Protein AF-A0A523MLH8-F1 (afdb_monomer)

Solvent-accessible surface area (backbone atoms only — not comparable to full-atom values): 5214 Å² total; per-residue (Å²): 136,86,83,55,70,68,58,50,55,52,50,52,51,52,34,51,54,48,25,54,55,50,38,73,71,40,58,71,85,55,25,74,40,54,75,44,35,50,68,46,97,87,65,36,37,36,40,34,17,70,36,67,68,56,34,51,51,53,58,74,42,28,72,82,70,69,42,93,43,68,43,71,43,58,53,79,76,74,76,71,78,75,76,82,79,88,128

Mean predicted aligned error: 8.19 Å

Radius of gyration: 16.22 Å; Cα contacts (8 Å, |Δi|>4): 94; chains: 1; bounding box: 49×31×40 Å

Structure (mmCIF, N/CA/C/O backbone):
data_AF-A0A523MLH8-F1
#
_entry.id   AF-A0A523MLH8-F1
#
loop_
_atom_site.group_PDB
_atom_site.id
_atom_site.type_symbol
_atom_site.label_atom_id
_atom_site.label_alt_id
_atom_site.label_comp_id
_atom_site.label_asym_id
_atom_site.label_entity_id
_atom_site.label_seq_id
_atom_site.pdbx_PDB_ins_code
_atom_site.Cartn_x
_atom_site.Cartn_y
_atom_site.Cartn_z
_atom_site.occupancy
_atom_site.B_iso_or_equiv
_atom_site.auth_seq_id
_atom_site.auth_comp_id
_atom_site.auth_asym_id
_atom_site.auth_atom_id
_atom_site.pdbx_PDB_model_num
ATOM 1 N N . MET A 1 1 ? -7.296 1.950 29.326 1.00 42.72 1 MET A N 1
ATOM 2 C CA . MET A 1 1 ? -8.024 1.437 28.150 1.00 42.72 1 MET A CA 1
ATOM 3 C C . MET A 1 1 ? -7.446 0.064 27.845 1.00 42.72 1 MET A C 1
ATOM 5 O O . MET A 1 1 ? -6.327 -0.024 27.362 1.00 42.72 1 MET A O 1
ATOM 9 N N . THR A 1 2 ? -8.107 -0.996 28.297 1.00 55.84 2 THR A N 1
ATOM 10 C CA . THR A 1 2 ? -7.657 -2.385 28.131 1.00 55.84 2 THR A CA 1
ATOM 11 C C . THR A 1 2 ? -8.055 -2.854 26.734 1.00 55.84 2 THR A C 1
ATOM 13 O O . THR A 1 2 ? -9.240 -3.013 26.463 1.00 55.84 2 THR A O 1
ATOM 16 N N . GLY A 1 3 ? -7.083 -3.004 25.831 1.00 60.47 3 GLY A N 1
ATOM 17 C CA . GLY A 1 3 ? -7.327 -3.549 24.493 1.00 60.47 3 GLY A CA 1
ATOM 18 C C . GLY A 1 3 ? -7.734 -5.022 24.571 1.00 60.47 3 GLY A C 1
ATOM 19 O O . GLY A 1 3 ? -7.133 -5.787 25.326 1.00 60.47 3 GLY A O 1
ATOM 20 N N . ASN A 1 4 ? -8.760 -5.416 23.816 1.00 76.81 4 ASN A N 1
ATOM 21 C CA . ASN A 1 4 ? -9.201 -6.803 23.714 1.00 76.81 4 ASN A CA 1
ATOM 22 C C . ASN A 1 4 ? -8.389 -7.527 22.628 1.00 76.81 4 ASN A C 1
ATOM 24 O O . ASN A 1 4 ? -8.214 -7.029 21.518 1.00 76.81 4 ASN A O 1
ATOM 28 N N . LEU A 1 5 ? -7.906 -8.730 22.936 1.00 75.56 5 LEU A N 1
ATOM 29 C CA . LEU A 1 5 ? -7.136 -9.553 22.003 1.00 75.56 5 LEU A CA 1
ATOM 30 C C . LEU A 1 5 ? -7.953 -9.959 20.759 1.00 75.56 5 LEU A C 1
ATOM 32 O O . LEU A 1 5 ? -7.392 -10.130 19.679 1.00 75.56 5 LEU A O 1
ATOM 36 N N . ALA A 1 6 ? -9.279 -10.072 20.886 1.00 73.75 6 ALA A N 1
ATOM 37 C CA . ALA A 1 6 ? -10.173 -10.330 19.755 1.00 73.75 6 ALA A CA 1
ATOM 38 C C . ALA A 1 6 ? -10.194 -9.165 18.746 1.00 73.75 6 ALA A C 1
ATOM 40 O O . ALA A 1 6 ? -10.248 -9.390 17.532 1.00 73.75 6 ALA A O 1
ATOM 41 N N . ASP A 1 7 ? -10.075 -7.928 19.235 1.00 83.00 7 ASP A N 1
ATOM 42 C CA . ASP A 1 7 ? -9.993 -6.738 18.385 1.00 83.00 7 ASP A CA 1
ATOM 43 C C . ASP A 1 7 ? -8.668 -6.737 17.609 1.00 83.00 7 ASP A C 1
ATOM 45 O O . ASP A 1 7 ? -8.635 -6.381 16.432 1.00 83.00 7 ASP A O 1
ATOM 49 N N . LEU A 1 8 ? -7.590 -7.242 18.225 1.00 84.38 8 LEU A N 1
ATOM 50 C CA . LEU A 1 8 ? -6.288 -7.393 17.574 1.00 84.38 8 LEU A CA 1
ATOM 51 C C . LEU A 1 8 ? -6.326 -8.413 16.426 1.00 84.38 8 LEU A C 1
ATOM 53 O O . LEU A 1 8 ? -5.779 -8.149 15.358 1.00 84.38 8 LEU A O 1
ATOM 57 N N . ALA A 1 9 ? -6.986 -9.560 16.617 1.00 87.25 9 ALA A N 1
ATOM 58 C CA . ALA A 1 9 ? -7.131 -10.568 15.563 1.00 87.25 9 ALA A CA 1
ATOM 59 C C . ALA A 1 9 ? -7.971 -10.049 14.383 1.00 87.25 9 ALA A C 1
ATOM 61 O O . ALA A 1 9 ? -7.639 -10.284 13.218 1.00 87.25 9 ALA A O 1
ATOM 62 N N . THR A 1 10 ? -9.041 -9.308 14.683 1.00 87.62 10 THR A N 1
ATOM 63 C CA . THR A 1 10 ? -9.890 -8.671 13.667 1.00 87.62 10 THR A CA 1
ATOM 64 C C . THR A 1 10 ? -9.100 -7.644 12.861 1.00 87.62 10 THR A C 1
ATOM 66 O O . THR A 1 10 ? -9.147 -7.648 11.629 1.00 87.62 10 THR A O 1
ATOM 69 N N . GLU A 1 11 ? -8.321 -6.805 13.542 1.00 86.12 11 GLU A N 1
ATOM 70 C CA . GLU A 1 11 ? -7.492 -5.793 12.896 1.00 86.12 11 GLU A CA 1
ATOM 71 C C . GLU A 1 11 ? -6.365 -6.414 12.058 1.00 86.12 11 GLU A C 1
ATOM 73 O O . GLU A 1 11 ? -6.134 -5.989 10.925 1.00 86.12 11 GLU A O 1
ATOM 78 N N . ALA A 1 12 ? -5.714 -7.474 12.546 1.00 88.25 12 ALA A N 1
ATOM 79 C CA . ALA A 1 12 ? -4.716 -8.212 11.773 1.00 88.25 12 ALA A CA 1
ATOM 80 C C . ALA A 1 12 ? -5.308 -8.742 10.457 1.00 88.25 12 ALA A C 1
ATOM 82 O O . ALA A 1 12 ? -4.751 -8.516 9.382 1.00 88.25 12 ALA A O 1
ATOM 83 N N . ARG A 1 13 ? -6.500 -9.348 10.519 1.00 90.50 13 ARG A N 1
ATOM 84 C CA . ARG A 1 13 ? -7.183 -9.872 9.331 1.00 90.50 13 ARG A CA 1
ATOM 85 C C . ARG A 1 13 ? -7.603 -8.774 8.355 1.00 90.50 13 ARG A C 1
ATOM 87 O O . ARG A 1 13 ? -7.534 -8.968 7.138 1.00 90.50 13 ARG A O 1
ATOM 94 N N .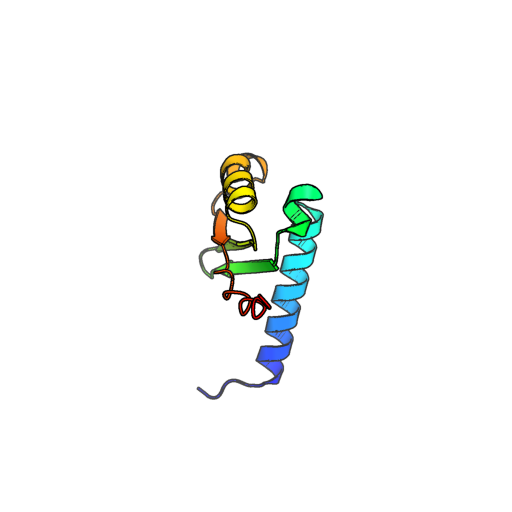 ARG A 1 14 ? -8.025 -7.614 8.867 1.00 90.12 14 ARG A N 1
ATOM 95 C CA . ARG A 1 14 ? -8.333 -6.434 8.047 1.00 90.12 14 ARG A CA 1
ATOM 96 C C . ARG A 1 14 ? -7.098 -5.971 7.267 1.00 90.12 14 ARG A C 1
ATOM 98 O O . ARG A 1 14 ? -7.213 -5.716 6.068 1.00 90.12 14 ARG A O 1
ATOM 105 N N . ARG A 1 15 ? -5.929 -5.916 7.913 1.00 91.19 15 ARG A N 1
ATOM 106 C CA . ARG A 1 15 ? -4.655 -5.526 7.280 1.00 91.19 15 ARG A CA 1
ATOM 107 C C . ARG A 1 15 ? -4.161 -6.542 6.256 1.00 91.19 15 ARG A C 1
ATOM 109 O O . ARG A 1 15 ? -3.742 -6.147 5.170 1.00 91.19 15 ARG A O 1
ATOM 116 N N . GLU A 1 16 ? -4.261 -7.836 6.552 1.00 92.69 16 GLU A N 1
ATOM 117 C CA . GLU A 1 16 ? -3.957 -8.896 5.578 1.00 92.69 16 GLU A CA 1
ATOM 118 C C . GLU A 1 16 ? -4.849 -8.777 4.340 1.00 92.69 16 GLU A C 1
ATOM 120 O O . GLU A 1 16 ? -4.359 -8.733 3.214 1.00 92.69 16 GLU A O 1
ATOM 125 N N . SER A 1 17 ? -6.160 -8.621 4.546 1.00 94.19 17 SER A N 1
ATOM 126 C CA . SER A 1 17 ? -7.124 -8.482 3.449 1.00 94.19 17 SER A CA 1
ATOM 127 C C . SER A 1 17 ? -6.846 -7.243 2.592 1.00 94.19 17 SER A C 1
ATOM 129 O O . SER A 1 17 ? -6.983 -7.286 1.370 1.00 94.19 17 SER A O 1
ATOM 131 N N . LEU A 1 18 ? -6.451 -6.128 3.213 1.00 93.69 18 LEU A N 1
ATOM 132 C CA . LEU A 1 18 ? -6.036 -4.920 2.499 1.00 93.69 18 LEU A CA 1
ATOM 133 C C . LEU A 1 18 ? -4.760 -5.158 1.682 1.00 93.69 18 LEU A C 1
ATOM 135 O O . LEU A 1 18 ? -4.699 -4.772 0.515 1.00 93.69 18 LEU A O 1
ATOM 139 N N . THR A 1 19 ? -3.771 -5.817 2.284 1.00 96.06 19 THR A N 1
ATOM 140 C CA . THR A 1 19 ? -2.495 -6.141 1.638 1.00 96.06 19 THR A CA 1
ATOM 141 C C . THR A 1 19 ? -2.714 -6.995 0.393 1.00 96.06 19 THR A C 1
ATOM 143 O O . THR A 1 19 ? -2.219 -6.640 -0.673 1.00 96.06 19 THR A O 1
ATOM 146 N N . GLU A 1 20 ? -3.524 -8.051 0.481 1.00 96.12 20 GLU A N 1
ATOM 147 C CA . GLU A 1 20 ? -3.815 -8.925 -0.662 1.00 96.12 20 GLU A CA 1
ATOM 148 C C . GLU A 1 20 ? -4.597 -8.216 -1.772 1.00 96.12 20 GLU A C 1
ATOM 150 O O . GLU A 1 20 ? -4.309 -8.392 -2.957 1.00 96.12 20 GLU A O 1
ATOM 155 N N . ARG A 1 21 ? -5.535 -7.331 -1.414 1.00 94.56 21 ARG A N 1
ATOM 156 C CA . ARG A 1 21 ? -6.238 -6.504 -2.405 1.00 94.56 21 ARG A CA 1
ATOM 157 C C . ARG A 1 21 ? -5.280 -5.596 -3.165 1.00 94.56 21 ARG A C 1
ATOM 159 O O . ARG A 1 21 ? -5.393 -5.492 -4.379 1.00 94.56 21 ARG A O 1
ATOM 166 N N . ILE A 1 22 ? -4.341 -4.953 -2.474 1.00 93.19 22 ILE A N 1
ATOM 167 C CA . ILE A 1 22 ? -3.352 -4.081 -3.122 1.00 93.19 22 ILE A CA 1
ATOM 168 C C . ILE A 1 22 ? -2.366 -4.905 -3.949 1.00 93.19 22 ILE A C 1
ATOM 170 O O . ILE A 1 22 ? -2.040 -4.506 -5.064 1.00 93.19 22 ILE A O 1
ATOM 174 N N . ARG A 1 23 ? -1.956 -6.082 -3.463 1.00 94.50 23 ARG A N 1
ATOM 175 C CA . ARG A 1 23 ? -1.124 -7.029 -4.218 1.00 94.50 23 ARG A CA 1
ATOM 176 C C . ARG A 1 23 ? -1.761 -7.381 -5.569 1.00 94.50 23 ARG A C 1
ATOM 178 O O . ARG A 1 23 ? -1.053 -7.415 -6.565 1.00 94.50 23 ARG A O 1
ATOM 185 N N . GLY A 1 24 ? -3.083 -7.566 -5.614 1.00 93.50 24 GLY A N 1
ATOM 186 C CA . GLY A 1 24 ? -3.829 -7.823 -6.854 1.00 93.50 24 GLY A CA 1
ATOM 187 C C . GLY A 1 24 ? -4.002 -6.617 -7.790 1.00 93.50 24 GLY A C 1
ATOM 188 O O . GLY A 1 24 ? -4.374 -6.805 -8.945 1.00 93.50 24 GLY A O 1
ATOM 189 N N . LEU A 1 25 ? -3.753 -5.393 -7.314 1.00 90.94 25 LEU A N 1
ATOM 190 C CA . LEU A 1 25 ? -3.825 -4.163 -8.116 1.00 90.94 25 LEU A CA 1
ATOM 191 C C . LEU A 1 25 ? -2.458 -3.726 -8.649 1.00 90.94 25 LEU A C 1
ATOM 193 O O . LEU A 1 25 ? -2.382 -3.021 -9.655 1.00 90.94 25 LEU A O 1
ATOM 197 N N . LEU A 1 26 ? -1.382 -4.114 -7.966 1.00 90.69 26 LEU A N 1
ATOM 198 C CA . LEU A 1 26 ? -0.026 -3.826 -8.401 1.00 90.69 26 LEU A CA 1
ATOM 199 C C . LEU A 1 26 ? 0.390 -4.763 -9.547 1.00 90.69 26 LEU A C 1
ATOM 201 O O . LEU A 1 26 ? -0.027 -5.921 -9.597 1.00 90.69 26 LEU A O 1
ATOM 205 N N . PRO A 1 27 ? 1.270 -4.303 -10.452 1.00 91.44 27 PRO A N 1
ATOM 206 C CA . PRO A 1 27 ? 1.972 -5.198 -11.363 1.00 91.44 27 PRO A CA 1
ATOM 207 C C . PRO A 1 27 ? 2.694 -6.297 -10.588 1.00 91.44 27 PRO A C 1
ATOM 209 O O . PRO A 1 27 ? 3.248 -6.039 -9.519 1.00 91.44 27 PRO A O 1
ATOM 212 N N . ILE A 1 28 ? 2.752 -7.500 -11.161 1.00 92.44 28 ILE A N 1
ATOM 213 C CA . ILE A 1 28 ? 3.289 -8.689 -10.486 1.00 92.44 28 ILE A CA 1
ATOM 214 C C . ILE A 1 28 ? 4.706 -8.480 -9.927 1.00 92.44 28 ILE A C 1
ATOM 216 O O . ILE A 1 28 ? 4.980 -8.863 -8.789 1.00 92.44 28 ILE A O 1
ATOM 220 N N . ASP A 1 29 ? 5.564 -7.786 -10.679 1.00 93.38 29 ASP A N 1
ATOM 221 C CA . ASP A 1 29 ? 6.942 -7.508 -10.272 1.00 93.38 29 ASP A CA 1
ATOM 222 C C . ASP A 1 29 ? 7.030 -6.535 -9.089 1.00 93.38 29 ASP A C 1
ATOM 224 O O . ASP A 1 29 ? 7.984 -6.579 -8.329 1.00 93.38 29 ASP A O 1
ATOM 228 N N . GLU A 1 30 ? 6.055 -5.642 -8.911 1.00 93.50 30 GLU A N 1
ATOM 229 C CA . GLU A 1 30 ? 6.000 -4.724 -7.765 1.00 93.50 30 GLU A CA 1
ATOM 230 C C . GLU A 1 30 ? 5.319 -5.404 -6.569 1.00 93.50 30 GLU A C 1
ATOM 232 O O . GLU A 1 30 ? 5.751 -5.261 -5.425 1.00 93.50 30 GLU A O 1
ATOM 237 N N . ALA A 1 31 ? 4.280 -6.194 -6.846 1.00 94.88 31 ALA A N 1
ATOM 238 C CA . ALA A 1 31 ? 3.467 -6.899 -5.869 1.00 94.88 31 ALA A CA 1
ATOM 239 C C . ALA A 1 31 ? 4.280 -7.879 -5.012 1.00 94.88 31 ALA A C 1
ATOM 241 O O . ALA A 1 31 ? 4.021 -7.997 -3.816 1.00 94.88 31 ALA A O 1
ATOM 242 N N . VAL A 1 32 ? 5.276 -8.565 -5.584 1.00 95.88 32 VAL A N 1
ATOM 243 C CA . VAL A 1 32 ? 6.139 -9.501 -4.833 1.00 95.88 32 VAL A CA 1
ATOM 244 C C . VAL A 1 32 ? 6.945 -8.806 -3.730 1.00 95.88 32 VAL A C 1
ATOM 246 O O . VAL A 1 32 ? 7.226 -9.419 -2.705 1.00 95.88 32 VAL A O 1
ATOM 249 N N . HIS A 1 33 ? 7.231 -7.513 -3.892 1.00 95.88 33 HIS A N 1
ATOM 250 C CA . HIS A 1 33 ? 7.989 -6.711 -2.933 1.00 95.88 33 HIS A CA 1
ATOM 251 C C . HIS A 1 33 ? 7.111 -6.005 -1.892 1.00 95.88 33 HIS A C 1
ATOM 253 O O . HIS A 1 33 ? 7.637 -5.352 -0.988 1.00 95.88 33 HIS A O 1
ATOM 259 N N . LEU A 1 34 ? 5.780 -6.124 -1.997 1.00 96.25 34 LEU A N 1
ATOM 260 C CA . LEU A 1 34 ? 4.843 -5.625 -0.995 1.00 96.25 34 LEU A CA 1
ATOM 261 C C . LEU A 1 34 ? 4.803 -6.578 0.205 1.00 96.25 34 LEU A C 1
ATOM 263 O O . LEU A 1 34 ? 4.366 -7.729 0.101 1.00 96.25 34 LEU A O 1
ATOM 267 N N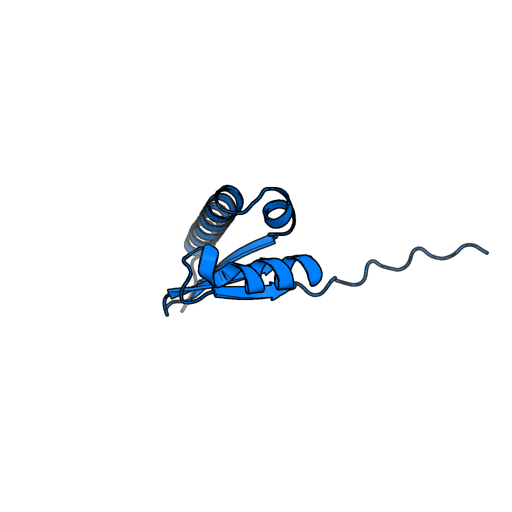 . VAL A 1 35 ? 5.207 -6.062 1.362 1.00 96.00 35 VAL A N 1
ATOM 268 C CA . VAL A 1 35 ? 5.190 -6.793 2.634 1.00 96.00 35 VAL A CA 1
ATOM 269 C C . VAL A 1 35 ? 3.866 -6.597 3.354 1.00 96.00 35 VAL A C 1
ATOM 271 O O . VAL A 1 35 ? 3.282 -7.553 3.854 1.00 96.00 35 VAL A O 1
ATOM 274 N N . ALA A 1 36 ? 3.388 -5.357 3.408 1.00 95.38 36 ALA A N 1
ATOM 275 C CA . ALA A 1 36 ? 2.130 -5.022 4.052 1.00 95.38 36 ALA A CA 1
ATOM 276 C C . ALA A 1 36 ? 1.582 -3.709 3.508 1.00 95.38 36 ALA A C 1
ATOM 278 O O . ALA A 1 36 ? 2.329 -2.851 3.028 1.00 95.38 36 ALA A O 1
ATOM 279 N N . ALA A 1 37 ? 0.280 -3.533 3.663 1.00 9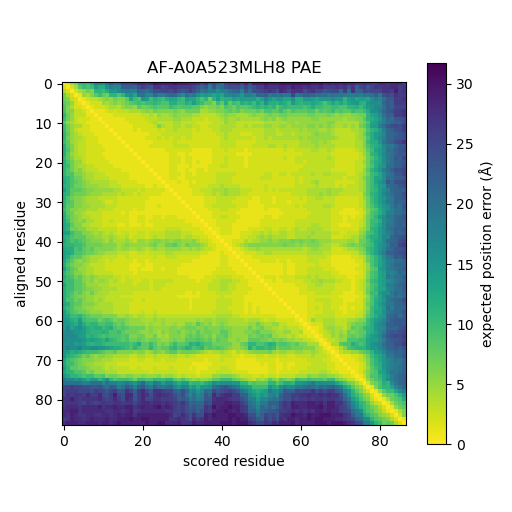4.94 37 ALA A N 1
ATOM 280 C CA . ALA A 1 37 ? -0.386 -2.272 3.432 1.00 94.94 37 ALA A CA 1
ATOM 281 C C . ALA A 1 37 ? -1.248 -1.874 4.628 1.00 94.94 37 ALA A C 1
ATOM 283 O O . ALA A 1 37 ? -1.814 -2.720 5.322 1.00 94.94 37 ALA A O 1
ATOM 284 N N . ASP A 1 38 ? -1.358 -0.570 4.839 1.00 93.56 38 ASP A N 1
ATOM 285 C CA . ASP A 1 38 ? -2.204 0.023 5.865 1.00 93.56 38 ASP A CA 1
ATOM 286 C C . ASP A 1 38 ? -2.841 1.318 5.347 1.00 93.56 38 ASP A C 1
ATOM 288 O O . ASP A 1 38 ? -2.427 1.874 4.329 1.00 93.56 38 ASP A O 1
ATOM 292 N N . SER A 1 39 ? -3.846 1.812 6.056 1.00 90.62 39 SER A N 1
ATOM 293 C CA . SER A 1 39 ? -4.498 3.092 5.803 1.00 90.62 39 SER A CA 1
ATOM 294 C C . SER A 1 39 ? -4.512 3.912 7.085 1.00 90.62 39 SER A C 1
ATOM 296 O O . SER A 1 39 ? -4.998 3.433 8.110 1.00 90.62 39 SER A O 1
ATOM 298 N N . THR A 1 40 ? -4.046 5.155 7.036 1.00 88.19 40 THR A N 1
ATOM 299 C CA . THR A 1 40 ? -4.191 6.072 8.173 1.00 88.19 40 THR A CA 1
ATOM 300 C C . THR A 1 40 ? -5.636 6.560 8.296 1.00 88.19 40 THR A C 1
ATOM 302 O O . THR A 1 40 ? -6.397 6.539 7.327 1.00 88.19 40 THR A O 1
ATOM 305 N N . GLU A 1 41 ? -6.011 7.078 9.468 1.00 86.19 41 GLU A N 1
ATOM 306 C CA . GLU A 1 41 ? -7.328 7.705 9.681 1.00 86.19 41 GLU A CA 1
ATOM 307 C C . GLU A 1 41 ? -7.585 8.891 8.733 1.00 86.19 41 GLU A C 1
ATOM 309 O O . GLU A 1 41 ? -8.724 9.170 8.373 1.00 86.19 41 GLU A O 1
ATOM 314 N N . ALA A 1 42 ? -6.523 9.556 8.260 1.00 85.88 42 ALA A N 1
ATOM 315 C CA . ALA A 1 42 ? -6.597 10.650 7.290 1.00 85.88 42 ALA A CA 1
ATOM 316 C C . ALA A 1 42 ? -6.782 10.179 5.829 1.00 85.88 42 ALA A C 1
ATOM 318 O O . ALA A 1 42 ? -6.745 11.002 4.903 1.00 85.88 42 ALA A O 1
ATOM 319 N N . GLY A 1 43 ? -6.936 8.868 5.610 1.00 85.88 43 GLY A N 1
ATOM 320 C CA . GLY A 1 43 ? -7.094 8.258 4.291 1.00 85.88 43 GLY A CA 1
ATOM 321 C C . GLY A 1 43 ? -5.798 8.163 3.482 1.00 85.88 43 GLY A C 1
ATOM 322 O O . GLY A 1 43 ? -5.859 8.015 2.265 1.00 85.88 43 GLY A O 1
ATOM 323 N N . GLU A 1 44 ? -4.627 8.275 4.121 1.00 90.50 44 GLU A N 1
ATOM 324 C CA . GLU A 1 44 ? -3.340 8.014 3.459 1.00 90.50 44 GLU A CA 1
ATOM 325 C C . GLU A 1 44 ? -3.111 6.503 3.374 1.00 90.50 44 GLU A C 1
ATOM 327 O O . GLU A 1 44 ? -3.132 5.817 4.398 1.00 90.50 44 GLU A O 1
ATOM 332 N N . LEU A 1 45 ? -2.869 5.991 2.167 1.00 92.12 45 LEU A N 1
ATOM 333 C CA . LEU A 1 45 ? -2.477 4.603 1.960 1.00 92.12 45 LEU A CA 1
ATOM 334 C C . LEU A 1 45 ? -0.973 4.465 2.190 1.00 92.12 45 LEU A C 1
ATOM 336 O O . LEU A 1 45 ? -0.172 5.158 1.562 1.00 92.12 45 LEU A O 1
ATOM 340 N N . VAL A 1 46 ? -0.585 3.550 3.072 1.00 94.06 46 VAL A N 1
ATOM 341 C CA . VAL A 1 46 ? 0.809 3.272 3.407 1.00 94.06 46 VAL A CA 1
ATOM 342 C C . VAL A 1 46 ? 1.187 1.893 2.887 1.00 94.06 46 VAL A C 1
ATOM 344 O O . VAL A 1 46 ? 0.614 0.896 3.312 1.00 94.06 46 VAL A O 1
ATOM 347 N N . LEU A 1 47 ? 2.181 1.825 2.003 1.00 95.31 47 LEU A N 1
ATOM 348 C CA . LEU A 1 47 ? 2.739 0.567 1.502 1.00 95.31 47 LEU A CA 1
ATOM 349 C C . LEU A 1 47 ? 4.110 0.323 2.119 1.00 95.31 47 LEU A C 1
ATOM 351 O O . LEU A 1 47 ? 4.980 1.196 2.070 1.00 95.31 47 LEU A O 1
ATOM 355 N N . MET A 1 48 ? 4.309 -0.859 2.691 1.00 96.50 48 MET A N 1
ATOM 356 C CA . MET A 1 48 ? 5.599 -1.310 3.204 1.00 96.50 48 MET A CA 1
ATOM 357 C C . MET A 1 48 ? 6.235 -2.278 2.214 1.00 96.50 48 MET A C 1
ATOM 359 O O . MET A 1 48 ? 5.675 -3.332 1.923 1.00 96.50 48 MET A O 1
ATOM 363 N N . MET A 1 49 ? 7.411 -1.904 1.721 1.00 96.06 49 MET A N 1
ATOM 364 C CA . MET A 1 49 ? 8.187 -2.650 0.736 1.00 96.06 49 MET A CA 1
ATOM 365 C C . MET A 1 49 ? 9.442 -3.247 1.377 1.00 96.06 49 MET A C 1
ATOM 367 O O . MET A 1 49 ? 10.007 -2.653 2.296 1.00 96.06 49 MET A O 1
ATOM 371 N N . ASP A 1 50 ? 9.925 -4.374 0.866 1.00 95.00 50 ASP A N 1
ATOM 372 C CA . ASP A 1 50 ? 11.199 -4.981 1.293 1.00 95.00 50 ASP A CA 1
ATOM 373 C C . ASP A 1 50 ? 12.434 -4.402 0.567 1.00 95.00 50 ASP A C 1
ATOM 375 O O . ASP A 1 50 ? 13.573 -4.568 1.007 1.00 95.00 50 ASP A O 1
ATOM 379 N N . SER A 1 51 ? 12.208 -3.682 -0.535 1.00 93.94 51 SER A N 1
ATOM 380 C CA . SER A 1 51 ? 13.244 -3.161 -1.421 1.00 93.94 51 SER A CA 1
ATOM 381 C C . SER A 1 51 ? 13.078 -1.668 -1.672 1.00 93.94 51 SER A C 1
ATOM 383 O O . SER A 1 51 ? 12.007 -1.176 -2.041 1.00 93.94 51 SER A O 1
ATOM 385 N N . SER A 1 52 ? 14.179 -0.933 -1.525 1.00 93.06 52 SER A N 1
ATOM 386 C CA . SER A 1 52 ? 14.239 0.501 -1.810 1.00 93.06 52 SER A CA 1
ATOM 387 C C . SER A 1 52 ? 14.015 0.820 -3.286 1.00 93.06 52 SER A C 1
ATOM 389 O O . SER A 1 52 ? 13.359 1.816 -3.594 1.00 93.06 52 SER A O 1
ATOM 391 N N . VAL A 1 53 ? 14.496 -0.041 -4.187 1.00 94.12 53 VAL A N 1
ATOM 392 C CA . VAL A 1 53 ? 14.328 0.103 -5.640 1.00 94.12 53 VAL A CA 1
ATOM 393 C C . VAL A 1 53 ? 12.850 0.000 -6.011 1.00 94.12 53 VAL A C 1
ATOM 395 O O . VAL A 1 53 ? 12.309 0.888 -6.671 1.00 94.12 53 VAL A O 1
ATOM 398 N N . TRP A 1 54 ? 12.164 -1.030 -5.517 1.00 95.00 54 TRP A N 1
ATOM 399 C CA . TRP A 1 54 ? 10.739 -1.222 -5.791 1.00 95.00 54 TRP A CA 1
ATOM 400 C C . TRP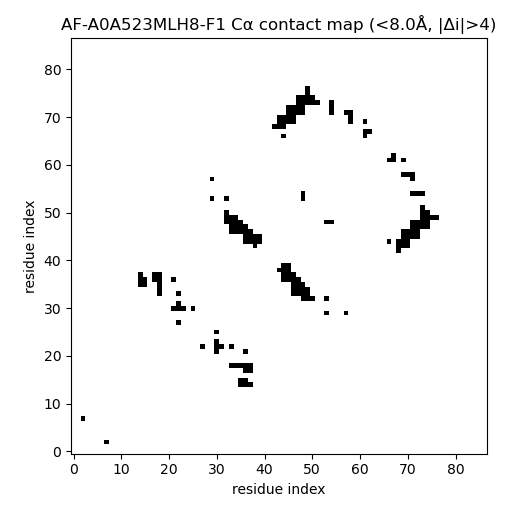 A 1 54 ? 9.871 -0.175 -5.103 1.00 95.00 54 TRP A C 1
ATOM 402 O O . TRP A 1 54 ? 8.925 0.327 -5.703 1.00 95.00 54 TRP A O 1
ATOM 412 N N . ALA A 1 55 ? 10.253 0.269 -3.905 1.00 95.00 55 ALA A N 1
ATOM 413 C CA . ALA A 1 55 ? 9.600 1.400 -3.264 1.00 95.00 55 ALA A CA 1
ATOM 414 C C . ALA A 1 55 ? 9.710 2.694 -4.082 1.00 95.00 55 ALA A C 1
ATOM 416 O O . ALA A 1 55 ? 8.750 3.456 -4.152 1.00 95.0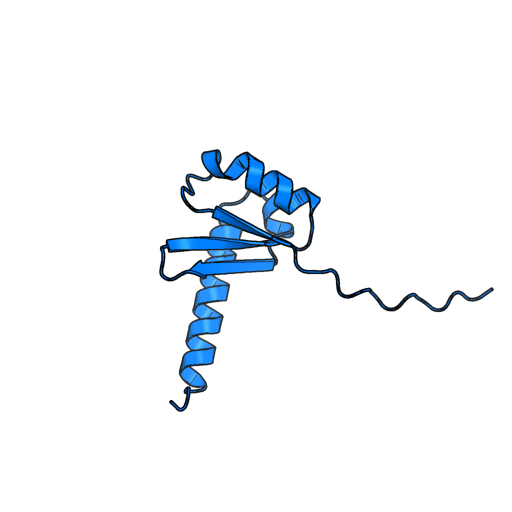0 55 ALA A O 1
ATOM 417 N N . ALA A 1 56 ? 10.867 2.978 -4.686 1.00 93.62 56 ALA A N 1
ATOM 418 C CA . ALA A 1 56 ? 11.031 4.142 -5.556 1.00 93.62 56 ALA A CA 1
ATOM 419 C C . ALA A 1 56 ? 10.157 4.031 -6.813 1.00 93.62 56 ALA A C 1
ATOM 421 O O . ALA A 1 56 ? 9.489 4.998 -7.175 1.00 93.62 56 ALA A O 1
ATOM 422 N N . ARG A 1 57 ? 10.095 2.841 -7.420 1.00 93.19 57 ARG A N 1
ATOM 423 C CA . ARG A 1 57 ? 9.255 2.575 -8.593 1.00 93.19 57 ARG A CA 1
ATOM 424 C C . ARG A 1 57 ? 7.768 2.791 -8.302 1.00 93.19 57 ARG A C 1
ATOM 426 O O . ARG A 1 57 ? 7.110 3.517 -9.038 1.00 93.19 57 ARG A O 1
ATOM 433 N N . VAL A 1 58 ? 7.265 2.249 -7.194 1.00 92.31 58 VAL A N 1
ATOM 434 C CA . VAL A 1 58 ? 5.865 2.439 -6.778 1.00 92.31 58 VAL A CA 1
ATOM 435 C C . VAL A 1 58 ? 5.565 3.915 -6.483 1.00 92.31 58 VAL A C 1
ATOM 437 O O . VAL A 1 58 ? 4.505 4.403 -6.859 1.00 92.31 58 VAL A O 1
ATOM 440 N N . ARG A 1 59 ? 6.501 4.667 -5.874 1.00 91.81 59 ARG A N 1
ATOM 441 C CA . ARG A 1 59 ? 6.337 6.124 -5.671 1.00 91.81 59 ARG A CA 1
ATOM 442 C C . ARG A 1 59 ? 6.225 6.884 -6.987 1.00 91.81 59 ARG A C 1
ATOM 444 O O . ARG A 1 59 ? 5.381 7.762 -7.093 1.00 91.81 59 ARG A O 1
ATOM 451 N N . TYR A 1 60 ? 7.061 6.552 -7.969 1.00 88.44 60 TYR A N 1
ATOM 452 C CA . TYR A 1 60 ? 7.021 7.197 -9.283 1.00 88.44 60 TYR A CA 1
ATOM 453 C C . TYR A 1 60 ? 5.673 6.979 -9.982 1.00 88.44 60 TYR A C 1
ATOM 455 O O . TYR A 1 60 ? 5.156 7.876 -10.633 1.00 88.44 60 TYR A O 1
ATOM 463 N N . ARG A 1 61 ? 5.069 5.806 -9.780 1.00 85.44 61 ARG A N 1
ATOM 464 C CA . ARG A 1 61 ? 3.787 5.422 -10.381 1.00 85.44 61 ARG A CA 1
ATOM 465 C C . ARG A 1 61 ? 2.571 5.745 -9.514 1.00 85.44 61 ARG A C 1
ATOM 467 O O . ARG A 1 61 ? 1.462 5.342 -9.850 1.00 85.44 61 ARG A O 1
ATOM 474 N N . ALA A 1 62 ? 2.752 6.461 -8.405 1.00 83.19 62 ALA A N 1
ATOM 475 C CA . ALA A 1 62 ? 1.672 6.767 -7.467 1.00 83.19 62 ALA A CA 1
ATOM 476 C C . ALA A 1 62 ? 0.475 7.454 -8.149 1.00 83.19 62 ALA A C 1
ATOM 478 O O . ALA A 1 62 ? -0.675 7.140 -7.840 1.00 83.19 62 ALA A O 1
ATOM 479 N N . GLU A 1 63 ? 0.755 8.344 -9.106 1.00 76.56 63 GLU A N 1
ATOM 480 C CA . GLU A 1 63 ? -0.265 9.053 -9.886 1.00 76.56 63 GLU A CA 1
ATOM 481 C C . GLU A 1 63 ? -1.059 8.104 -10.797 1.00 76.56 63 GLU A C 1
ATOM 483 O O . GLU A 1 63 ? -2.285 8.188 -10.852 1.00 76.56 63 GLU A O 1
ATOM 488 N N . GLU A 1 64 ? -0.391 7.142 -11.442 1.00 81.31 64 GLU A N 1
ATOM 489 C CA . GLU A 1 64 ? -1.028 6.129 -12.301 1.00 81.31 64 GLU A CA 1
ATOM 490 C C . GLU A 1 64 ? -1.922 5.167 -11.508 1.00 81.31 64 GLU A C 1
ATOM 492 O O . GLU A 1 64 ? -2.923 4.671 -12.020 1.00 81.31 64 GLU A O 1
ATOM 497 N N . LEU A 1 65 ? -1.577 4.917 -10.242 1.00 74.69 65 LEU A N 1
ATOM 498 C CA . LEU A 1 65 ? -2.352 4.073 -9.330 1.00 74.69 65 LEU A CA 1
ATOM 499 C C . LEU A 1 65 ? -3.614 4.776 -8.796 1.00 74.69 65 LEU A C 1
ATOM 501 O O . LEU A 1 65 ? 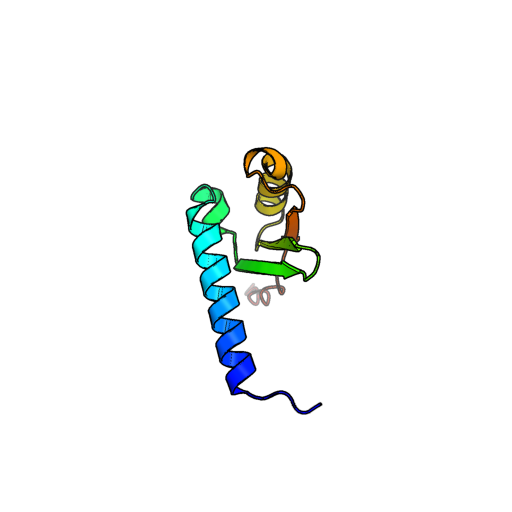-4.366 4.181 -8.023 1.00 74.69 65 LEU A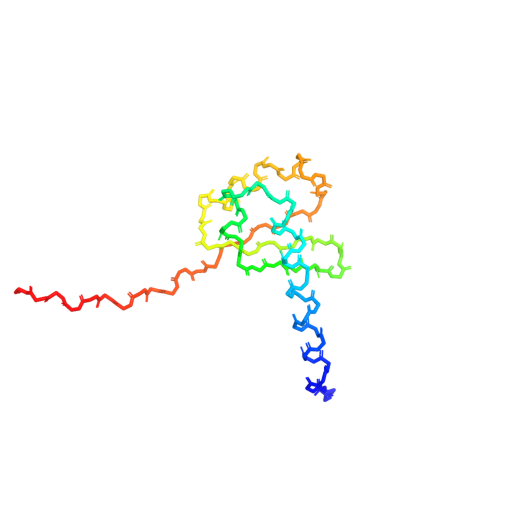 O 1
ATOM 505 N N . GLY A 1 66 ? -3.848 6.042 -9.168 1.00 76.81 66 GLY A N 1
ATOM 506 C CA . GLY A 1 66 ? -5.004 6.829 -8.729 1.00 76.81 66 GLY A CA 1
ATOM 507 C C . GLY A 1 66 ? -4.990 7.171 -7.235 1.00 76.81 66 GLY A C 1
ATOM 508 O O . GLY A 1 66 ? -5.995 7.630 -6.686 1.00 76.8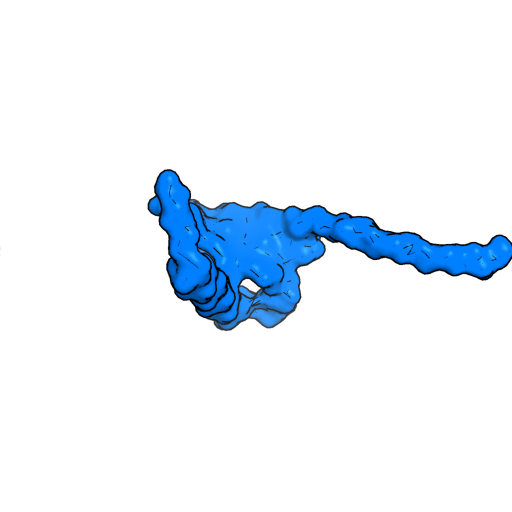1 66 GLY A O 1
ATOM 509 N N . ALA A 1 67 ? -3.864 6.951 -6.554 1.00 74.56 67 ALA A N 1
ATOM 510 C CA . ALA A 1 67 ? -3.734 7.148 -5.120 1.00 74.56 67 ALA A CA 1
ATOM 511 C C . ALA A 1 67 ? -3.254 8.575 -4.823 1.00 74.56 67 ALA A C 1
ATOM 513 O O . ALA A 1 67 ? -2.059 8.850 -4.770 1.00 74.56 67 ALA A O 1
ATOM 514 N N . GLN A 1 68 ? -4.196 9.488 -4.564 1.00 73.94 68 GLN A N 1
ATOM 515 C CA . GLN A 1 68 ? -3.889 10.895 -4.247 1.00 73.94 68 GLN A CA 1
ATOM 516 C C . GLN A 1 68 ? -3.044 11.071 -2.971 1.00 73.94 68 GLN A C 1
ATOM 518 O O . GLN A 1 68 ? -2.409 12.105 -2.779 1.00 73.94 68 GLN A O 1
ATOM 523 N N . ARG A 1 69 ? -3.055 10.078 -2.072 1.00 85.38 69 ARG A N 1
ATOM 524 C CA . ARG A 1 69 ? -2.324 10.080 -0.797 1.00 85.38 69 ARG A CA 1
ATOM 525 C C . ARG A 1 69 ? -1.642 8.733 -0.586 1.00 85.38 69 ARG A C 1
ATOM 527 O O . ARG A 1 69 ? -2.123 7.908 0.188 1.00 85.38 69 ARG A O 1
ATOM 534 N N . LEU A 1 70 ? -0.550 8.508 -1.315 1.00 91.06 70 LEU A N 1
ATOM 535 C CA . LEU A 1 70 ? 0.267 7.301 -1.214 1.00 91.06 70 LEU A CA 1
ATOM 536 C C . LEU A 1 70 ? 1.582 7.584 -0.493 1.00 91.06 70 LEU A C 1
ATOM 538 O O . LEU A 1 70 ? 2.394 8.396 -0.937 1.00 91.06 70 LEU A O 1
ATOM 542 N N . ARG A 1 71 ? 1.845 6.825 0.566 1.00 93.62 71 ARG A N 1
ATOM 543 C CA . ARG A 1 71 ? 3.131 6.804 1.250 1.00 93.62 71 ARG A CA 1
ATOM 544 C C . ARG A 1 71 ? 3.768 5.438 1.127 1.00 93.62 71 ARG A C 1
ATOM 546 O O . ARG A 1 71 ? 3.250 4.447 1.621 1.00 93.62 71 ARG A O 1
ATOM 553 N N . VAL A 1 72 ? 4.957 5.392 0.544 1.00 94.62 72 VAL A N 1
ATOM 554 C CA . VAL A 1 72 ? 5.727 4.149 0.455 1.00 94.62 72 VAL A CA 1
ATOM 555 C C . VAL A 1 72 ? 6.858 4.181 1.475 1.00 94.62 72 VAL A C 1
ATOM 557 O O . VAL A 1 72 ? 7.604 5.164 1.560 1.00 94.62 72 VAL A O 1
ATOM 560 N N . ARG A 1 73 ? 6.995 3.115 2.259 1.00 95.69 73 ARG A N 1
ATOM 561 C CA . ARG A 1 73 ? 8.067 2.891 3.234 1.00 95.69 73 ARG A CA 1
ATOM 562 C C . ARG A 1 73 ? 8.839 1.634 2.860 1.00 95.69 73 ARG A C 1
ATOM 564 O O . ARG A 1 73 ? 8.302 0.740 2.221 1.00 95.69 73 ARG A O 1
ATOM 571 N N . VAL A 1 74 ? 10.100 1.589 3.263 1.00 95.81 74 VAL A N 1
ATOM 572 C CA . VAL A 1 74 ? 10.956 0.413 3.097 1.00 95.81 74 VAL A CA 1
ATOM 573 C C . VAL A 1 74 ? 11.202 -0.143 4.487 1.00 95.81 74 VAL A C 1
ATOM 575 O O . VAL A 1 74 ? 11.557 0.625 5.385 1.00 95.81 74 VAL A O 1
ATOM 578 N N . LEU A 1 75 ? 10.982 -1.440 4.680 1.00 90.12 75 LEU A N 1
ATOM 579 C CA . LEU A 1 75 ? 11.379 -2.088 5.919 1.00 90.12 75 LEU A CA 1
ATOM 580 C C . LEU A 1 75 ? 12.909 -2.105 5.993 1.00 90.12 75 LEU A C 1
ATOM 582 O O . LEU A 1 75 ? 13.560 -2.451 5.004 1.00 90.12 75 LEU A O 1
ATOM 586 N N . PRO A 1 76 ? 13.509 -1.722 7.132 1.00 79.44 76 PRO A N 1
ATOM 587 C CA . PRO A 1 76 ? 14.936 -1.908 7.309 1.00 79.44 76 PRO A CA 1
ATOM 588 C C . PRO A 1 76 ? 15.219 -3.403 7.177 1.00 79.44 76 PRO A C 1
ATOM 590 O O . PRO A 1 76 ? 14.601 -4.212 7.870 1.00 79.44 76 PRO A O 1
ATOM 593 N N . GLN A 1 77 ? 16.129 -3.774 6.276 1.00 67.25 77 GLN A N 1
ATOM 594 C CA . GLN A 1 77 ? 16.628 -5.140 6.235 1.00 67.25 77 GLN A CA 1
ATOM 595 C C . GLN A 1 77 ? 17.296 -5.381 7.586 1.00 67.25 77 GLN A C 1
ATOM 597 O O . GLN A 1 77 ? 18.342 -4.797 7.876 1.00 67.25 77 GLN A O 1
ATOM 602 N N . THR A 1 78 ? 16.670 -6.171 8.456 1.00 54.72 78 THR A N 1
ATOM 603 C CA . THR A 1 78 ? 17.359 -6.711 9.622 1.00 54.72 78 THR A CA 1
ATOM 604 C C . THR A 1 78 ? 18.571 -7.435 9.066 1.00 54.72 78 THR A C 1
ATOM 606 O O . THR A 1 78 ? 18.415 -8.389 8.306 1.00 54.72 78 THR A O 1
ATOM 609 N N . ALA A 1 79 ? 19.763 -6.909 9.360 1.00 47.59 79 ALA A N 1
ATOM 610 C CA . ALA A 1 79 ? 21.021 -7.458 8.893 1.00 47.59 79 ALA A CA 1
ATOM 611 C C . ALA A 1 79 ? 20.998 -8.973 9.111 1.00 47.59 79 ALA A C 1
ATOM 613 O O . ALA A 1 79 ? 20.942 -9.452 10.245 1.00 47.59 79 ALA A O 1
ATOM 614 N N . GLN A 1 80 ? 20.970 -9.719 8.010 1.00 46.91 80 GLN A N 1
ATOM 615 C CA . GLN A 1 80 ? 21.155 -11.15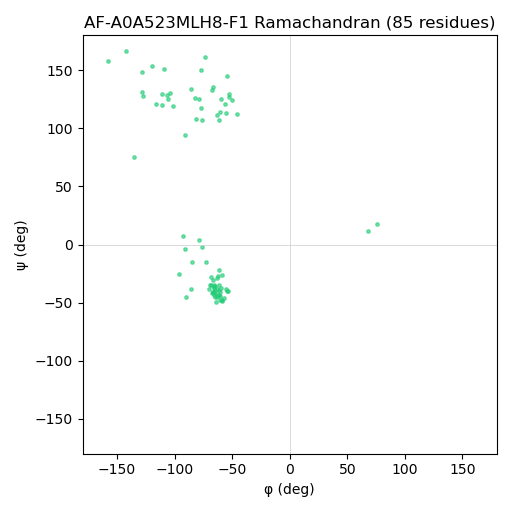8 8.024 1.00 46.91 80 GLN A CA 1
ATOM 616 C C . GLN A 1 80 ? 22.459 -11.419 8.793 1.00 46.91 80 GLN A C 1
ATOM 618 O O . GLN A 1 80 ? 23.461 -10.775 8.463 1.00 46.91 80 GLN A O 1
ATOM 623 N N . PRO A 1 81 ? 22.487 -12.277 9.833 1.00 42.56 81 PRO A N 1
ATOM 624 C CA . PRO A 1 81 ? 23.734 -12.554 10.527 1.00 42.56 81 PRO A CA 1
ATOM 625 C C . PRO A 1 81 ? 24.725 -13.059 9.481 1.00 42.56 81 PRO A C 1
ATOM 627 O O . PRO A 1 81 ? 24.435 -14.014 8.753 1.00 42.56 81 PRO A O 1
ATOM 630 N N . ALA A 1 82 ? 25.849 -12.349 9.350 1.00 50.44 82 ALA A N 1
ATOM 631 C CA . ALA A 1 82 ? 26.913 -12.714 8.433 1.00 50.44 82 ALA A CA 1
ATOM 632 C C . ALA A 1 82 ? 27.246 -14.190 8.668 1.00 50.44 82 ALA A C 1
ATOM 634 O O . ALA A 1 82 ? 27.513 -14.597 9.801 1.00 50.44 82 ALA A O 1
ATOM 635 N N . LYS A 1 83 ? 27.185 -15.004 7.608 1.00 52.50 83 LYS A N 1
ATOM 636 C CA . LYS A 1 83 ? 27.698 -16.375 7.671 1.00 52.50 83 LYS A CA 1
ATOM 637 C C . LYS A 1 83 ? 29.138 -16.287 8.193 1.00 52.50 83 LYS A C 1
ATOM 639 O O . LYS A 1 83 ? 29.890 -15.474 7.651 1.00 52.50 83 LYS A O 1
ATOM 644 N N . PRO A 1 84 ? 29.532 -17.064 9.217 1.00 51.97 84 PRO A N 1
ATOM 645 C CA . PRO A 1 84 ? 30.918 -17.081 9.646 1.00 51.97 84 PRO A CA 1
ATOM 646 C C . PRO A 1 84 ? 31.753 -17.548 8.455 1.00 51.97 84 PRO A C 1
ATOM 648 O O . PRO A 1 84 ? 31.578 -18.660 7.956 1.00 51.97 84 PRO A O 1
ATOM 651 N N . GLY A 1 85 ? 32.593 -16.649 7.946 1.00 53.88 85 GLY A N 1
ATOM 652 C CA . GLY A 1 85 ? 33.569 -16.982 6.927 1.00 53.88 85 GLY A CA 1
ATOM 653 C C . GLY A 1 85 ? 34.542 -17.989 7.517 1.00 53.88 85 GLY A C 1
ATOM 654 O O . GLY A 1 85 ? 35.299 -17.664 8.424 1.00 53.88 85 GLY A O 1
ATOM 655 N N . THR A 1 86 ? 34.497 -19.220 7.025 1.00 62.72 86 THR A N 1
ATOM 656 C CA . THR A 1 86 ? 35.619 -20.147 7.114 1.00 62.72 86 THR A CA 1
ATOM 657 C C . THR A 1 86 ? 36.650 -19.739 6.074 1.00 62.72 86 THR A C 1
ATOM 659 O O . THR A 1 86 ? 36.413 -19.935 4.880 1.00 62.72 86 THR A O 1
ATOM 662 N N . SER A 1 87 ? 37.768 -19.172 6.520 1.00 58.44 87 SER A N 1
ATOM 663 C CA . SER A 1 87 ? 39.113 -19.327 5.942 1.00 58.44 87 SER A CA 1
ATOM 664 C C . SER A 1 87 ? 40.138 -18.799 6.933 1.00 58.44 87 SER A C 1
ATOM 666 O O . SER A 1 87 ? 39.938 -17.663 7.413 1.00 58.44 87 SER A O 1
#

Sequence (87 aa):
MTGNLADLATEARRRESLTERIRGLLPIDEAVHLVAADSTEAGELVLMMDSSVWAARVRYRAEELGAQRLRVRVLPQTAQPAKPGTS

Secondary structure (DSSP, 8-state):
----HHHHHHHHHHHHHHHHHHHTTS-HHHHTTEEEEEE-TTS-EEEEES-HHHHHHHHHTTTTTT-TTEEEEE-----PPPP----

pLDDT: mean 83.97, std 14.87, range [42.56, 96.5]

Foldseek 3Di:
DDDDVVVVVVVVVVFVVVLVVVLVLDDVVLSVQFPTWDADPVGAIETEGQDPVSLVVCVVCCVVSVRPHYHYHYDPPPPDPPDPDDD

Nearest PDB structures (foldseek):
  8a3v-assembly1_C  TM=6.015E-01  e=1.195E-02  Vibrio cholerae
  5kn4-assembly1_B  TM=6.886E-01  e=1.666E+00  Thalictrum flavum subsp. glaucum
  1flo-assembly1_C  TM=4.608E-01  e=1.110E+00  Saccharomyces cerevisiae
  1flo-assembly1_D  TM=4.338E-01  e=1.110E+00  Saccharomyces cerevisiae
  6wg6-assembly3_E  TM=5.815E-01  e=5.629E+00  Homo sapiens